Protein AF-A0A7S0RPN9-F1 (afdb_monomer)

Solvent-accessible surface area (backbone atoms only — not comparable to full-atom values): 5856 Å² total; per-residue (Å²): 109,74,65,56,51,48,54,51,45,52,54,63,66,49,47,92,61,72,86,74,51,72,68,58,51,59,64,44,46,56,58,52,45,49,48,60,69,69,52,71,95,47,67,76,54,77,59,36,52,50,47,23,52,49,33,44,53,51,33,51,48,38,74,78,28,73,72,44,35,54,47,48,58,73,57,61,41,64,69,57,34,62,55,33,44,72,39,80,37,65,62,32,15,52,28,24,48,50,34,52,49,62,70,71,106

Foldseek 3Di:
DVLLVVLVVLVVCCDVHPPDDPVVLLVVLLVLLCLLVVQDLDLDDSSLVSLLSSLQSLLVCLVVDVVSLVSNVVSVCLVSLVVQCPRNDPSSNVSSVSNVVSSVD

Secondary structure (DSSP, 8-state):
-HHHHHHHHHHHHTSS-----HHHHHHHHHHHHHHHHHS---SSSHHHHHHHHHHHHHHHHHHH-HHHHHHHHHTT-HHHHHHHHT-SSHHHHHHHHHHHHHHH-

Sequence (105 aa):
TALQSLAMALFACLGPTPSLSIKQIREAVPGLALALQSTSDASVGPESELLADTCRTLSAFTDENTEAVGAVLEAGLCPRLLTLVNHSDEQVALWAVRLLATVAA

pLDDT: mean 75.74, std 13.09, range [40.16, 89.5]

Organism: NCBI:txid1411642

Radius of gyration: 12.65 Å; Cα contacts (8 Å, |Δi|>4): 95; chains: 1; bounding box: 27×24×34 Å

Structure (mmCIF, N/CA/C/O backbone):
data_AF-A0A7S0RPN9-F1
#
_entry.id   AF-A0A7S0RPN9-F1
#
loop_
_atom_site.group_PDB
_atom_site.id
_atom_site.type_symbol
_atom_site.label_atom_id
_atom_site.label_alt_id
_atom_site.label_comp_id
_atom_site.label_asym_id
_atom_site.label_entity_id
_atom_site.label_seq_id
_atom_site.pdbx_PDB_ins_code
_atom_site.Cartn_x
_atom_site.Cartn_y
_atom_site.Cartn_z
_atom_site.occupancy
_atom_site.B_iso_or_equiv
_atom_site.auth_seq_id
_atom_site.auth_comp_id
_atom_site.auth_asym_id
_atom_site.auth_atom_id
_atom_site.pdbx_PDB_model_num
ATOM 1 N N . THR A 1 1 ? 14.572 11.389 -6.986 1.00 49.69 1 THR A N 1
ATOM 2 C CA . THR A 1 1 ? 15.574 11.606 -5.918 1.00 49.69 1 THR A CA 1
ATOM 3 C C . THR A 1 1 ? 14.942 12.092 -4.620 1.00 49.69 1 THR A C 1
ATOM 5 O O . THR A 1 1 ? 15.072 11.367 -3.652 1.00 49.69 1 THR A O 1
ATOM 8 N N . ALA A 1 2 ? 14.189 13.204 -4.574 1.00 40.16 2 ALA A N 1
ATOM 9 C CA . ALA A 1 2 ? 13.536 13.673 -3.332 1.00 40.16 2 ALA A CA 1
ATOM 10 C C . ALA A 1 2 ? 12.413 12.749 -2.798 1.00 40.16 2 ALA A C 1
ATOM 12 O O . ALA A 1 2 ? 12.299 12.535 -1.594 1.00 40.16 2 ALA A O 1
ATOM 13 N N . LEU A 1 3 ? 11.606 12.165 -3.693 1.00 47.50 3 LEU A N 1
ATOM 14 C CA . LEU A 1 3 ? 10.519 11.243 -3.331 1.00 47.50 3 LEU A CA 1
ATOM 15 C C . LEU A 1 3 ? 11.053 9.886 -2.831 1.00 47.50 3 LEU A C 1
ATOM 17 O O . LEU A 1 3 ? 10.569 9.345 -1.845 1.00 47.50 3 LEU A O 1
ATOM 21 N N . GLN A 1 4 ? 12.120 9.397 -3.468 1.00 46.38 4 GLN A N 1
ATOM 22 C CA . GLN A 1 4 ? 12.809 8.149 -3.121 1.00 46.38 4 GLN A CA 1
ATOM 23 C C . GLN A 1 4 ? 13.529 8.271 -1.768 1.00 46.38 4 GLN A C 1
ATOM 25 O O . GLN A 1 4 ? 13.459 7.365 -0.947 1.00 46.38 4 GLN A O 1
ATOM 30 N N . SER A 1 5 ? 14.125 9.435 -1.473 1.00 47.84 5 SER A N 1
ATOM 31 C CA . SER A 1 5 ? 14.659 9.727 -0.138 1.00 47.84 5 SER A CA 1
ATOM 32 C C . SER A 1 5 ? 13.573 9.872 0.929 1.00 47.84 5 SER A C 1
ATOM 34 O O . SER A 1 5 ? 13.846 9.576 2.081 1.00 47.84 5 SER A O 1
ATOM 36 N N . LEU A 1 6 ? 12.356 10.304 0.576 1.00 55.41 6 LEU A N 1
ATOM 37 C CA . LEU A 1 6 ? 11.235 10.416 1.517 1.00 55.41 6 LEU A CA 1
ATOM 38 C C . LEU A 1 6 ? 10.613 9.054 1.837 1.00 55.41 6 LEU A C 1
ATOM 40 O O . LEU A 1 6 ? 10.328 8.797 2.998 1.00 55.41 6 LEU A O 1
ATOM 44 N N . ALA A 1 7 ? 10.454 8.176 0.844 1.00 53.12 7 ALA A N 1
ATOM 45 C CA . ALA A 1 7 ? 9.992 6.802 1.048 1.00 53.12 7 ALA A CA 1
ATOM 46 C C . ALA A 1 7 ? 11.005 5.979 1.858 1.00 53.12 7 ALA A C 1
ATOM 48 O O . ALA A 1 7 ? 10.634 5.348 2.844 1.00 53.12 7 ALA A O 1
ATOM 49 N N . MET A 1 8 ? 12.299 6.094 1.533 1.00 57.31 8 MET A N 1
ATOM 50 C CA . MET A 1 8 ? 13.376 5.478 2.314 1.00 57.31 8 MET A CA 1
ATOM 51 C C . MET A 1 8 ? 13.532 6.098 3.704 1.00 57.31 8 MET A C 1
ATOM 53 O O . MET A 1 8 ? 13.833 5.379 4.648 1.00 57.31 8 MET A O 1
ATOM 57 N N . ALA A 1 9 ? 13.316 7.408 3.868 1.00 56.47 9 ALA A N 1
ATOM 58 C CA . ALA A 1 9 ? 13.313 8.046 5.185 1.00 56.47 9 ALA A CA 1
ATOM 59 C C . ALA A 1 9 ? 12.079 7.658 6.004 1.00 56.47 9 ALA A C 1
ATOM 61 O O . ALA A 1 9 ? 12.208 7.469 7.203 1.00 56.47 9 ALA A O 1
ATOM 62 N N . LEU A 1 10 ? 10.908 7.482 5.386 1.00 59.78 10 LEU A N 1
ATOM 63 C CA . LEU A 1 10 ? 9.736 6.910 6.047 1.00 59.78 10 LEU A CA 1
ATOM 64 C C . LEU A 1 10 ? 10.042 5.480 6.495 1.00 59.78 10 LEU A C 1
ATOM 66 O O . LEU A 1 10 ? 9.891 5.192 7.673 1.00 59.78 10 LEU A O 1
ATOM 70 N N . PHE A 1 11 ? 10.578 4.627 5.619 1.00 60.78 11 PHE A N 1
ATOM 71 C CA . PHE A 1 11 ? 10.985 3.260 5.961 1.00 60.78 11 PHE A CA 1
ATOM 72 C C . PHE A 1 11 ? 12.064 3.210 7.060 1.00 60.78 11 PHE A C 1
ATOM 74 O O . PHE A 1 11 ? 11.951 2.432 8.003 1.00 60.78 11 PHE A O 1
ATOM 81 N N . ALA A 1 12 ? 13.079 4.076 6.992 1.00 52.03 12 ALA A N 1
ATOM 82 C CA . ALA A 1 12 ? 14.142 4.166 7.992 1.00 52.03 12 ALA A CA 1
ATOM 83 C C . ALA A 1 12 ? 13.654 4.749 9.330 1.00 52.03 12 ALA A C 1
ATOM 85 O O . ALA A 1 12 ? 14.091 4.301 10.389 1.00 52.03 12 ALA A O 1
ATOM 86 N N . CYS A 1 13 ? 12.718 5.703 9.307 1.00 49.06 13 CYS A N 1
ATOM 87 C CA . CYS A 1 13 ? 12.016 6.175 10.503 1.00 49.06 13 CYS A CA 1
ATOM 88 C C . CYS A 1 13 ? 11.064 5.112 11.081 1.00 49.06 13 CYS A C 1
ATOM 90 O O . CYS A 1 13 ? 10.711 5.202 12.254 1.00 49.06 13 CYS A O 1
ATOM 92 N N . LEU A 1 14 ? 10.672 4.116 10.282 1.00 53.03 14 LEU A N 1
ATOM 93 C CA . LEU A 1 14 ? 9.822 2.983 10.655 1.00 53.03 14 LEU A CA 1
ATOM 94 C C . LEU A 1 14 ? 10.595 1.735 11.125 1.00 53.03 14 LEU A C 1
ATOM 96 O O . LEU A 1 14 ? 9.982 0.680 11.289 1.00 53.03 14 LEU A O 1
ATOM 100 N N . GLY A 1 15 ? 11.902 1.827 11.427 1.00 50.19 15 GLY A N 1
ATOM 101 C CA . GLY A 1 15 ? 12.556 0.818 12.285 1.00 50.19 15 GLY A CA 1
ATOM 102 C C . GLY A 1 15 ? 11.691 0.508 13.526 1.00 50.19 15 GLY A C 1
ATOM 103 O O . GLY A 1 15 ? 10.908 1.380 13.895 1.00 50.19 15 GLY A O 1
ATOM 104 N N . PRO A 1 16 ? 11.797 -0.693 14.151 1.00 44.75 16 PRO A N 1
ATOM 105 C CA . PRO A 1 16 ? 10.771 -1.302 15.023 1.00 44.75 16 PRO A CA 1
ATOM 106 C C . PRO A 1 16 ? 10.023 -0.240 15.837 1.00 44.75 16 PRO A C 1
ATOM 108 O O . PRO A 1 16 ? 10.587 0.393 16.726 1.00 44.75 16 PRO A O 1
ATOM 111 N N . THR A 1 17 ? 8.799 0.026 15.391 1.00 51.66 17 THR A N 1
ATOM 112 C CA . THR A 1 17 ? 8.157 1.347 15.304 1.00 51.66 17 THR A CA 1
ATOM 113 C C . THR A 1 17 ? 8.194 2.210 16.572 1.00 51.66 17 THR A C 1
ATOM 115 O O . THR A 1 17 ? 7.885 1.704 17.656 1.00 51.66 17 THR A O 1
ATOM 118 N N . PRO A 1 18 ? 8.375 3.546 16.470 1.00 48.53 18 PRO A N 1
ATOM 119 C CA . PRO A 1 18 ? 7.707 4.434 17.411 1.00 48.53 18 PRO A CA 1
ATOM 120 C C . PRO A 1 18 ? 6.206 4.291 17.150 1.00 48.53 18 PRO A C 1
ATOM 122 O O . PRO A 1 18 ? 5.771 4.404 16.010 1.00 48.53 18 PRO A O 1
ATOM 125 N N . SER A 1 19 ? 5.419 4.005 18.180 1.00 53.50 19 SER A N 1
ATOM 126 C CA . SER A 1 19 ? 3.966 3.823 18.106 1.00 53.50 19 SER A CA 1
ATOM 127 C C . SER A 1 19 ? 3.282 5.008 17.403 1.00 53.50 19 SER A C 1
ATOM 129 O O . SER A 1 19 ? 2.953 6.011 18.046 1.00 53.50 19 SER A O 1
ATOM 131 N N . LEU A 1 20 ? 3.108 4.920 16.081 1.00 62.28 20 LEU A N 1
ATOM 132 C CA . LEU A 1 20 ? 2.419 5.927 15.288 1.00 62.28 20 LEU A CA 1
ATOM 133 C C . LEU A 1 20 ? 0.941 5.856 15.643 1.00 62.28 20 LEU A C 1
ATOM 135 O O . LEU A 1 20 ? 0.311 4.800 15.627 1.00 62.28 20 LEU A O 1
ATOM 139 N N . SER A 1 21 ? 0.380 7.002 15.998 1.00 69.62 21 SER A N 1
ATOM 140 C CA . SER A 1 21 ? -1.045 7.076 16.291 1.00 69.62 21 SER A CA 1
ATOM 141 C C . SER A 1 21 ? -1.855 6.877 15.006 1.00 69.62 21 SER A C 1
ATOM 143 O O . SER A 1 21 ? -1.464 7.348 13.938 1.00 69.62 21 SER A O 1
ATOM 145 N N . ILE A 1 22 ? -3.037 6.262 15.111 1.00 71.19 22 ILE A N 1
ATOM 146 C 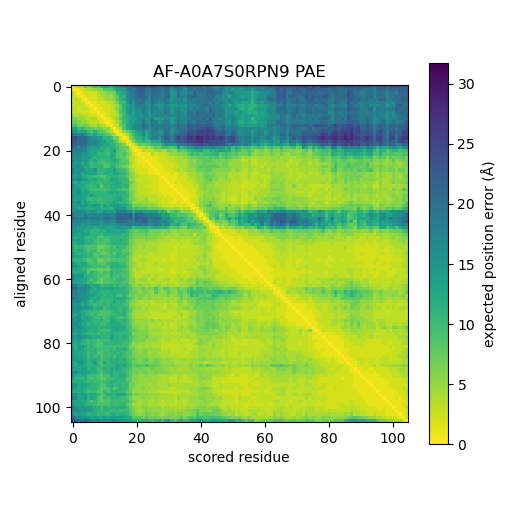CA . ILE A 1 22 ? -4.014 6.121 14.009 1.00 71.19 22 ILE A CA 1
ATOM 147 C C . ILE A 1 22 ? -4.238 7.421 13.236 1.00 71.19 22 ILE A C 1
ATOM 149 O O . ILE A 1 22 ? -4.445 7.398 12.026 1.00 71.19 22 ILE A O 1
ATOM 153 N N . LYS A 1 23 ? -4.161 8.567 13.920 1.00 75.25 23 LYS A N 1
ATOM 154 C CA . LYS A 1 23 ? -4.285 9.889 13.302 1.00 75.25 23 LYS A CA 1
ATOM 155 C C . LY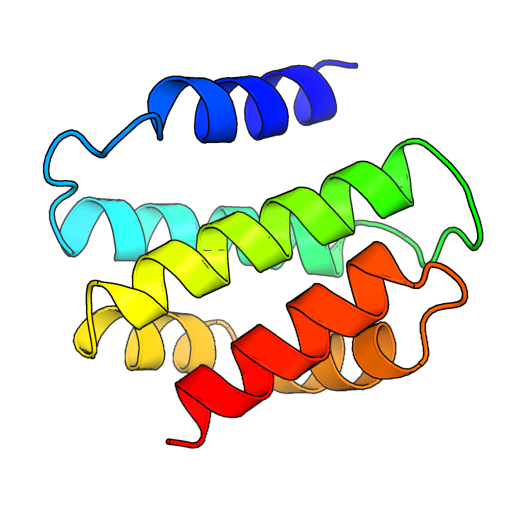S A 1 23 ? -3.199 10.138 12.257 1.00 75.25 23 LYS A C 1
ATOM 157 O O . LYS A 1 23 ? -3.515 10.541 11.147 1.00 75.25 23 LYS A O 1
ATOM 162 N N . GLN A 1 24 ? -1.947 9.830 12.588 1.00 75.81 24 GLN A N 1
ATOM 163 C CA . GLN A 1 24 ? -0.815 9.996 11.674 1.00 75.81 24 GLN A CA 1
ATOM 164 C C . GLN A 1 24 ? -0.905 9.026 10.496 1.00 75.81 24 GLN A C 1
ATOM 166 O O . GLN A 1 24 ? -0.621 9.411 9.366 1.00 75.81 24 GLN A O 1
ATOM 171 N N . ILE A 1 25 ? -1.356 7.791 10.738 1.00 7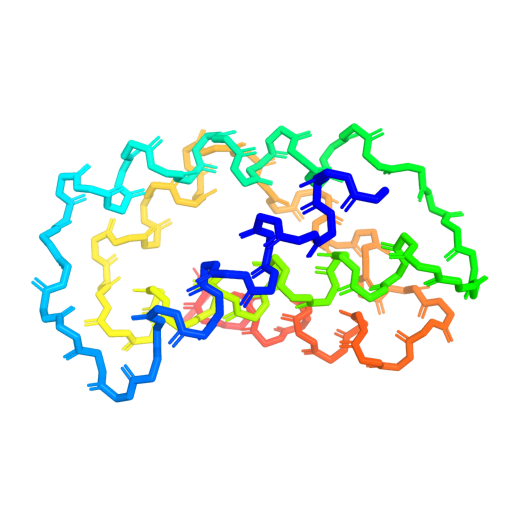6.50 25 ILE A N 1
ATOM 172 C CA . ILE A 1 25 ? -1.585 6.809 9.671 1.00 76.50 25 ILE A CA 1
ATOM 173 C C . ILE A 1 25 ? -2.676 7.318 8.719 1.00 76.50 25 ILE A C 1
ATOM 175 O O . ILE A 1 25 ? -2.458 7.375 7.512 1.00 76.50 25 ILE A O 1
ATOM 179 N N . ARG A 1 26 ? -3.817 7.774 9.250 1.00 77.25 26 ARG A N 1
ATOM 180 C CA . ARG A 1 26 ? -4.911 8.358 8.455 1.00 77.25 26 ARG A CA 1
ATOM 181 C C . ARG A 1 26 ? -4.482 9.585 7.648 1.00 77.25 26 ARG A C 1
ATOM 183 O O . ARG A 1 26 ? -4.987 9.773 6.549 1.00 77.25 26 ARG A O 1
ATOM 190 N N . GLU A 1 27 ? -3.563 10.400 8.158 1.00 80.69 27 GLU A N 1
ATOM 191 C CA . GLU A 1 27 ? -3.012 11.551 7.428 1.00 80.69 27 GLU A CA 1
ATOM 192 C C . GLU A 1 27 ? -1.990 11.145 6.354 1.00 80.69 27 GLU A C 1
ATOM 194 O O . GLU A 1 27 ? -1.914 11.781 5.303 1.00 80.69 27 GLU A O 1
ATOM 199 N N . ALA A 1 28 ? -1.224 10.076 6.585 1.00 78.56 28 ALA A N 1
ATOM 200 C CA . ALA A 1 28 ? -0.201 9.599 5.657 1.00 78.56 28 ALA A CA 1
ATOM 201 C C . ALA A 1 28 ? -0.775 8.772 4.494 1.00 78.56 28 ALA A C 1
ATOM 203 O O . ALA A 1 28 ? -0.291 8.883 3.366 1.00 78.56 28 ALA A O 1
ATOM 204 N N . VAL A 1 29 ? -1.814 7.965 4.745 1.00 80.88 29 VAL A N 1
ATOM 205 C CA . VAL A 1 29 ? -2.425 7.060 3.754 1.00 80.88 29 VAL A CA 1
ATOM 206 C C . VAL A 1 29 ? -2.826 7.773 2.451 1.00 80.88 29 VAL A C 1
ATOM 208 O O . VAL A 1 29 ? -2.460 7.264 1.394 1.00 80.88 29 VAL A O 1
ATOM 211 N N . PRO A 1 30 ? -3.483 8.951 2.453 1.00 80.25 30 PRO A N 1
ATOM 212 C CA . PRO A 1 30 ? -3.820 9.667 1.221 1.00 80.25 30 PRO A CA 1
ATOM 213 C C . PRO A 1 30 ? -2.588 10.085 0.412 1.00 80.25 30 PRO A C 1
ATOM 215 O O . PRO A 1 30 ? -2.595 9.999 -0.814 1.00 80.25 30 PRO A O 1
ATOM 218 N N . GLY A 1 31 ? -1.513 10.510 1.084 1.00 80.75 31 GLY A N 1
ATOM 219 C CA . GLY A 1 31 ? -0.261 10.890 0.427 1.00 80.75 31 GLY A CA 1
ATOM 220 C C . GLY A 1 31 ? 0.435 9.694 -0.222 1.00 80.75 31 GLY A C 1
ATOM 221 O O . GLY A 1 31 ? 0.865 9.774 -1.372 1.00 80.75 31 GLY A O 1
ATOM 222 N N . LEU A 1 32 ? 0.474 8.560 0.482 1.00 80.06 32 LEU A N 1
ATOM 223 C CA . LEU A 1 32 ? 0.982 7.294 -0.051 1.00 80.06 32 LEU A CA 1
ATOM 224 C C . LEU A 1 32 ? 0.108 6.785 -1.202 1.00 80.06 32 LEU A C 1
ATOM 226 O O . LEU A 1 32 ? 0.618 6.309 -2.215 1.00 80.06 32 LEU A O 1
ATOM 230 N N . ALA A 1 33 ? -1.210 6.947 -1.090 1.00 82.12 33 ALA A N 1
ATOM 231 C CA . ALA A 1 33 ? -2.136 6.535 -2.127 1.00 82.12 33 ALA A CA 1
ATOM 232 C C . ALA A 1 33 ? -1.976 7.352 -3.408 1.00 82.12 33 ALA A C 1
ATOM 234 O O . ALA A 1 33 ? -1.969 6.793 -4.505 1.00 82.12 33 ALA A O 1
ATOM 235 N N . LEU A 1 34 ? -1.786 8.665 -3.270 1.00 81.38 34 LEU A N 1
ATOM 236 C CA . LEU A 1 34 ? -1.458 9.540 -4.388 1.00 81.38 34 LEU A CA 1
ATOM 237 C C . LEU A 1 34 ? -0.114 9.174 -5.017 1.00 81.38 34 LEU A C 1
ATOM 239 O O . LEU A 1 34 ? -0.007 9.216 -6.240 1.00 81.38 34 LEU A O 1
ATOM 243 N N . ALA A 1 35 ? 0.887 8.771 -4.229 1.00 80.56 35 ALA A N 1
ATOM 244 C CA . ALA A 1 35 ? 2.168 8.309 -4.762 1.00 80.56 35 ALA A CA 1
ATOM 245 C C . ALA A 1 35 ? 2.012 7.029 -5.608 1.00 80.56 35 ALA A C 1
ATOM 247 O O . ALA A 1 35 ? 2.521 6.979 -6.727 1.00 80.56 35 ALA A O 1
ATOM 248 N N . LEU A 1 36 ? 1.236 6.044 -5.134 1.00 80.69 36 LEU A N 1
ATOM 249 C CA . LEU A 1 36 ? 0.926 4.814 -5.884 1.00 80.69 36 LEU A CA 1
ATOM 250 C C . LEU A 1 36 ? 0.1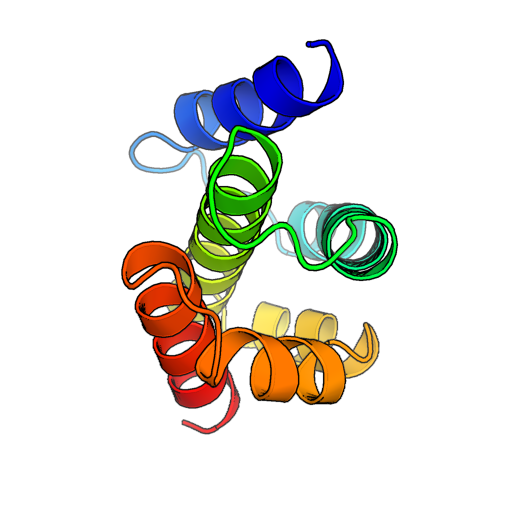47 5.077 -7.180 1.00 80.69 36 LEU A C 1
ATOM 252 O O . LEU A 1 36 ? 0.324 4.369 -8.173 1.00 80.69 36 LEU A O 1
ATOM 256 N N . GLN A 1 37 ? -0.750 6.062 -7.165 1.00 79.75 37 GLN A N 1
ATOM 257 C CA . GLN A 1 37 ? -1.561 6.426 -8.329 1.00 79.75 37 GLN A CA 1
ATOM 258 C C . GLN A 1 37 ? -0.790 7.284 -9.337 1.00 79.75 37 GLN A C 1
ATOM 260 O O . GLN A 1 37 ? -1.024 7.170 -10.536 1.00 79.75 37 GLN A O 1
ATOM 265 N N . SER A 1 38 ? 0.119 8.137 -8.860 1.00 78.56 38 SER A N 1
ATOM 266 C CA . SER A 1 38 ? 0.888 9.055 -9.710 1.00 78.56 38 SER A CA 1
ATOM 267 C C . SER A 1 38 ? 2.098 8.391 -10.360 1.00 78.56 38 SER A C 1
ATOM 269 O O . SER A 1 38 ? 2.587 8.888 -11.371 1.00 78.56 38 SER A O 1
ATOM 271 N N . THR A 1 39 ? 2.607 7.297 -9.789 1.00 76.94 39 THR A N 1
ATOM 272 C CA . THR A 1 39 ? 3.742 6.578 -10.370 1.00 76.94 39 THR A CA 1
ATOM 273 C C . THR A 1 39 ? 3.268 5.683 -11.517 1.00 76.94 39 THR A C 1
ATOM 275 O O . THR A 1 39 ? 2.335 4.885 -11.368 1.00 76.94 39 THR A O 1
ATOM 278 N N . SER A 1 40 ? 3.895 5.840 -12.683 1.00 66.94 40 SER A N 1
ATOM 279 C CA . SER A 1 40 ? 3.647 5.005 -13.859 1.00 66.94 40 SER A CA 1
ATOM 280 C C . SER A 1 40 ? 4.101 3.562 -13.619 1.00 66.94 40 SER A C 1
ATOM 282 O O . SER A 1 40 ? 5.048 3.336 -12.868 1.00 66.94 40 SER A O 1
ATOM 284 N N . ASP A 1 41 ? 3.431 2.587 -14.250 1.00 64.50 41 ASP A N 1
ATOM 285 C CA . ASP A 1 41 ? 3.852 1.175 -14.272 1.00 64.50 41 ASP A CA 1
ATOM 286 C C . ASP A 1 41 ? 5.200 1.042 -15.000 1.00 64.50 41 ASP A C 1
ATOM 288 O O . ASP A 1 41 ? 5.277 0.797 -16.206 1.00 64.50 41 ASP A O 1
ATOM 292 N N . ALA A 1 42 ? 6.283 1.274 -14.268 1.00 62.25 42 ALA A N 1
ATOM 293 C CA . ALA A 1 42 ? 7.639 1.097 -14.743 1.00 62.25 42 ALA A CA 1
ATOM 294 C C . ALA A 1 42 ? 8.069 -0.347 -14.478 1.00 62.25 42 ALA A C 1
ATOM 296 O O . ALA A 1 42 ? 8.265 -0.754 -13.337 1.00 62.25 42 ALA A O 1
ATOM 297 N N . SER A 1 43 ? 8.242 -1.112 -15.556 1.00 59.12 43 SER A N 1
ATOM 298 C CA . SER A 1 43 ? 8.503 -2.556 -15.498 1.00 59.12 43 SER A CA 1
ATOM 299 C C . SER A 1 43 ? 9.729 -2.932 -14.645 1.00 59.12 43 SER A C 1
ATOM 301 O O . SER A 1 43 ? 9.707 -3.969 -13.993 1.00 59.12 43 SER A O 1
ATOM 303 N N . VAL A 1 44 ? 10.784 -2.100 -14.630 1.00 61.62 44 VAL A N 1
ATOM 304 C CA . VAL A 1 44 ? 11.982 -2.249 -13.777 1.00 61.62 44 VAL A CA 1
ATOM 305 C C . VAL A 1 44 ? 12.622 -0.870 -13.569 1.00 61.62 44 VAL A C 1
ATOM 307 O O . VAL A 1 44 ? 12.937 -0.197 -14.553 1.00 61.62 44 VAL A O 1
ATOM 310 N N . GLY A 1 45 ? 12.852 -0.442 -12.321 1.00 72.81 45 GLY A N 1
ATOM 311 C CA . GLY A 1 45 ? 13.574 0.806 -12.043 1.00 72.81 45 GLY A CA 1
ATOM 312 C C . GLY A 1 45 ? 13.294 1.420 -10.665 1.00 72.81 45 GLY A C 1
ATOM 313 O O . GLY A 1 45 ? 12.628 0.811 -9.837 1.00 72.81 45 GLY A O 1
ATOM 314 N N . PRO A 1 46 ? 13.758 2.655 -10.403 1.00 73.38 46 PRO A N 1
ATOM 315 C CA . PRO A 1 46 ? 13.560 3.325 -9.109 1.00 73.38 46 PRO A CA 1
ATOM 316 C C . PRO A 1 46 ? 12.080 3.576 -8.763 1.00 73.38 46 PRO A C 1
ATOM 318 O O . PRO A 1 46 ? 11.733 3.778 -7.602 1.00 73.38 46 PRO A O 1
ATOM 321 N N . GLU A 1 47 ? 11.199 3.573 -9.765 1.00 77.94 47 GLU A N 1
ATOM 322 C CA . GLU A 1 47 ? 9.749 3.680 -9.580 1.00 77.94 47 GLU A CA 1
ATOM 323 C C . GLU A 1 47 ? 9.133 2.377 -9.035 1.00 77.94 47 GLU A C 1
ATOM 325 O O . GLU A 1 47 ? 8.211 2.445 -8.224 1.00 77.94 47 GLU A O 1
ATOM 330 N N . SER A 1 48 ? 9.655 1.199 -9.411 1.00 79.88 48 SER A N 1
ATOM 331 C CA . SER A 1 48 ? 9.169 -0.083 -8.876 1.00 79.88 48 SER A CA 1
ATOM 332 C C . SER A 1 48 ? 9.588 -0.275 -7.416 1.00 79.88 48 SER A C 1
ATOM 334 O O . SER A 1 48 ? 8.797 -0.738 -6.598 1.00 79.88 48 SER A O 1
ATOM 336 N N . GLU A 1 49 ? 10.781 0.193 -7.048 1.00 81.06 49 GLU A N 1
ATOM 337 C CA . GLU A 1 49 ? 11.234 0.234 -5.654 1.00 81.06 49 GLU A CA 1
ATOM 338 C C . GLU A 1 49 ? 10.331 1.133 -4.794 1.00 81.06 49 GLU A C 1
ATOM 340 O O . GLU A 1 49 ? 9.873 0.720 -3.731 1.00 81.06 49 GLU A O 1
ATOM 345 N N . LEU A 1 50 ? 9.969 2.320 -5.296 1.00 81.69 50 LEU A N 1
ATOM 346 C CA . LEU A 1 50 ? 9.028 3.218 -4.623 1.00 81.69 50 LEU A CA 1
ATOM 347 C C . LEU A 1 50 ? 7.641 2.578 -4.435 1.00 81.69 50 LEU A C 1
ATOM 349 O O . LEU A 1 50 ? 7.037 2.719 -3.367 1.00 81.69 50 LEU A O 1
ATOM 353 N N . LEU A 1 51 ? 7.127 1.885 -5.458 1.00 82.44 51 LEU A N 1
ATOM 354 C CA . LEU A 1 51 ? 5.872 1.129 -5.384 1.00 82.44 51 LEU A CA 1
ATOM 355 C C . LEU A 1 51 ? 5.937 0.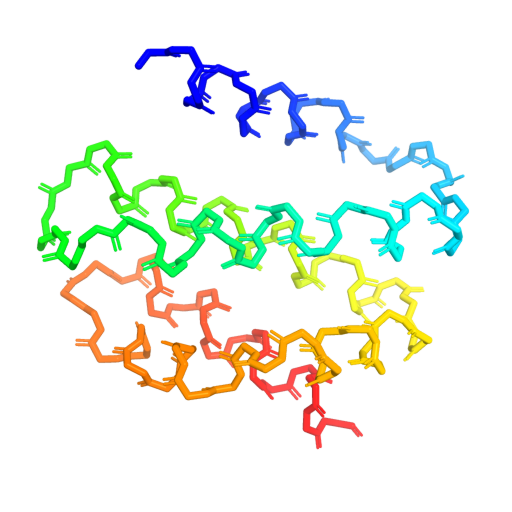053 -4.296 1.00 82.44 51 LEU A C 1
ATOM 357 O O . LEU A 1 51 ? 5.029 -0.036 -3.464 1.00 82.44 51 LEU A O 1
ATOM 361 N N . ALA A 1 52 ? 7.013 -0.738 -4.288 1.00 83.25 52 ALA A N 1
ATOM 362 C CA . ALA A 1 52 ? 7.227 -1.804 -3.318 1.00 83.25 52 ALA A CA 1
ATOM 363 C C . ALA A 1 52 ? 7.335 -1.255 -1.889 1.00 83.25 52 ALA A C 1
ATOM 365 O O . ALA A 1 52 ? 6.666 -1.766 -0.992 1.00 83.25 52 ALA A O 1
ATOM 366 N N . ASP A 1 53 ? 8.111 -0.190 -1.680 1.00 84.12 53 ASP A N 1
ATOM 367 C CA . ASP A 1 53 ? 8.270 0.454 -0.375 1.00 84.12 53 ASP A CA 1
ATOM 368 C C . ASP A 1 53 ? 6.951 1.026 0.133 1.00 84.12 53 ASP A C 1
ATOM 370 O O . ASP A 1 53 ? 6.579 0.808 1.284 1.00 84.12 53 ASP A O 1
ATOM 374 N N . THR A 1 54 ? 6.188 1.682 -0.741 1.00 83.81 54 THR A N 1
ATOM 375 C CA . THR A 1 54 ? 4.883 2.237 -0.373 1.00 83.81 54 THR A CA 1
ATOM 376 C C . THR A 1 54 ? 3.901 1.133 0.027 1.00 83.81 54 THR A C 1
ATOM 378 O O . THR A 1 54 ? 3.254 1.232 1.071 1.00 83.81 54 THR A O 1
ATOM 381 N N . CYS A 1 55 ? 3.816 0.049 -0.754 1.00 86.12 55 CYS A N 1
ATOM 382 C CA . CYS A 1 55 ? 2.962 -1.098 -0.426 1.00 86.12 55 CYS A CA 1
ATOM 383 C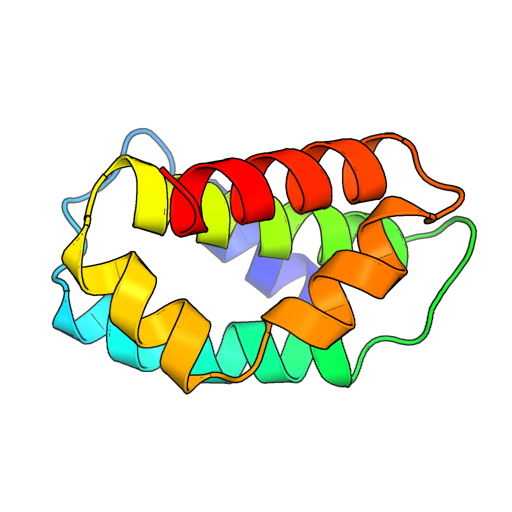 C . CYS A 1 55 ? 3.403 -1.782 0.875 1.00 86.12 55 CYS A C 1
ATOM 385 O O . CYS A 1 55 ? 2.562 -2.159 1.692 1.00 86.12 55 CYS A O 1
ATOM 387 N N . ARG A 1 56 ? 4.714 -1.901 1.103 1.00 85.56 56 ARG A N 1
ATOM 388 C CA . ARG A 1 56 ? 5.283 -2.455 2.334 1.00 85.56 56 ARG A CA 1
ATOM 389 C C . ARG A 1 56 ? 4.920 -1.611 3.554 1.00 85.56 56 ARG A C 1
ATOM 391 O O . ARG A 1 56 ? 4.489 -2.169 4.559 1.00 85.56 56 ARG A O 1
ATOM 398 N N . THR A 1 57 ? 5.048 -0.285 3.472 1.00 83.69 57 THR A N 1
ATOM 399 C CA . THR A 1 57 ? 4.661 0.633 4.555 1.00 83.69 57 THR A CA 1
ATOM 400 C C . THR A 1 57 ? 3.172 0.529 4.871 1.00 83.69 57 THR A C 1
ATOM 402 O O . THR A 1 57 ? 2.799 0.435 6.038 1.00 83.69 57 THR A O 1
ATOM 405 N N . LEU A 1 58 ? 2.318 0.483 3.846 1.00 82.69 58 LEU A N 1
ATOM 406 C CA . LEU A 1 58 ? 0.880 0.297 4.040 1.00 82.69 58 LEU A CA 1
ATOM 407 C C . LEU A 1 58 ? 0.559 -1.056 4.688 1.00 82.69 58 LEU A C 1
ATOM 409 O O . LEU A 1 58 ? -0.254 -1.095 5.604 1.00 82.69 58 LEU A O 1
ATOM 413 N N . SER A 1 59 ? 1.231 -2.136 4.270 1.00 84.06 59 SER A N 1
ATOM 414 C CA . SER A 1 59 ? 1.053 -3.468 4.867 1.00 84.06 59 SER A CA 1
ATOM 415 C C . SER A 1 59 ? 1.442 -3.476 6.340 1.00 84.06 59 SER A C 1
ATOM 417 O O . SER A 1 59 ? 0.729 -4.067 7.140 1.00 84.06 59 SER A O 1
ATOM 419 N N . ALA A 1 60 ? 2.527 -2.795 6.715 1.00 80.94 60 ALA A N 1
ATOM 420 C CA . ALA A 1 60 ? 2.923 -2.671 8.114 1.00 80.94 60 ALA A CA 1
ATOM 421 C C . ALA A 1 60 ? 1.864 -1.921 8.942 1.00 80.94 60 ALA A C 1
ATOM 423 O O . ALA A 1 60 ? 1.492 -2.378 10.019 1.00 80.94 60 ALA A O 1
ATOM 424 N N . PHE A 1 61 ? 1.307 -0.823 8.416 1.00 81.50 61 PHE A N 1
ATOM 425 C CA . PHE A 1 61 ? 0.233 -0.094 9.099 1.00 81.50 61 PHE A CA 1
ATOM 426 C C . PHE A 1 61 ? -1.020 -0.945 9.313 1.00 81.50 61 PHE A C 1
ATOM 428 O O . PHE A 1 61 ? -1.628 -0.866 10.377 1.00 81.50 61 PHE A O 1
ATOM 435 N N . THR A 1 62 ? -1.411 -1.746 8.320 1.00 82.88 62 THR A N 1
ATOM 436 C CA . THR A 1 62 ? -2.583 -2.625 8.433 1.00 82.88 62 THR A CA 1
ATOM 437 C C . THR A 1 62 ? -2.326 -3.850 9.306 1.00 82.88 62 THR A C 1
ATOM 439 O O . THR A 1 62 ? -3.246 -4.294 9.984 1.00 82.88 62 THR A O 1
ATOM 442 N N . ASP A 1 63 ? -1.095 -4.374 9.326 1.00 81.88 63 ASP A N 1
ATOM 443 C CA . ASP A 1 63 ? -0.702 -5.508 10.175 1.00 81.88 63 ASP A CA 1
ATOM 444 C C . ASP A 1 63 ? -0.720 -5.105 11.667 1.00 81.88 63 ASP A C 1
ATOM 446 O O . ASP A 1 63 ? -1.098 -5.899 12.528 1.00 81.88 63 ASP A O 1
ATOM 450 N N . GLU A 1 64 ? -0.347 -3.861 11.985 1.00 75.00 64 GLU A N 1
ATOM 451 C CA . GLU A 1 64 ? -0.355 -3.335 13.357 1.00 75.00 64 GLU A CA 1
ATOM 452 C C . GLU A 1 64 ? -1.715 -2.772 13.787 1.00 75.00 64 GLU A C 1
ATOM 454 O O . GLU A 1 64 ? -2.009 -2.702 14.984 1.00 75.00 64 GLU A O 1
ATOM 459 N N . ASN A 1 65 ? -2.543 -2.331 12.834 1.00 75.19 65 ASN A N 1
ATOM 460 C CA . ASN A 1 65 ? -3.755 -1.590 13.140 1.00 75.19 65 ASN A CA 1
ATOM 461 C C . ASN A 1 65 ? -4.916 -1.889 12.186 1.00 75.19 65 ASN A C 1
ATOM 463 O O . ASN A 1 65 ? -4.954 -1.436 11.042 1.00 75.19 65 ASN A O 1
ATOM 467 N N . THR A 1 66 ? -5.944 -2.560 12.700 1.00 80.62 66 THR A N 1
ATOM 468 C CA . THR A 1 66 ? -7.151 -2.879 11.927 1.00 80.62 66 THR A CA 1
ATOM 469 C C . THR A 1 66 ? -7.957 -1.637 11.533 1.00 80.62 66 THR A C 1
ATOM 471 O O . THR A 1 66 ? -8.617 -1.646 10.497 1.00 80.62 66 THR A O 1
ATOM 474 N N . GLU A 1 67 ? -7.865 -0.523 12.269 1.00 81.12 67 GLU A N 1
ATOM 475 C CA . GLU A 1 67 ? -8.501 0.740 11.861 1.00 81.12 67 GLU A CA 1
ATOM 476 C C . GLU A 1 67 ? -7.797 1.381 10.650 1.00 81.12 67 GLU A C 1
ATOM 478 O O . GLU A 1 67 ? -8.418 2.147 9.905 1.00 81.12 67 GLU A O 1
ATOM 483 N N . ALA A 1 68 ? -6.522 1.047 10.406 1.00 80.31 68 ALA A N 1
ATOM 484 C CA . ALA A 1 68 ? -5.798 1.490 9.216 1.00 80.31 68 ALA A CA 1
ATOM 485 C C . ALA A 1 68 ? -6.326 0.822 7.937 1.00 80.31 68 ALA A C 1
ATOM 487 O O . ALA A 1 68 ? -6.289 1.445 6.875 1.00 80.31 68 ALA A O 1
ATOM 488 N N . VAL A 1 69 ? -6.893 -0.389 8.034 1.00 85.12 69 VAL A N 1
ATOM 489 C CA . VAL A 1 69 ? -7.544 -1.073 6.901 1.00 85.12 69 VAL A CA 1
ATOM 490 C C . VAL A 1 69 ? -8.660 -0.201 6.329 1.00 85.12 69 VAL A C 1
ATOM 492 O O . VAL A 1 69 ? -8.703 0.034 5.123 1.00 85.12 69 VAL A O 1
ATOM 495 N N . GLY A 1 70 ? -9.504 0.369 7.195 1.00 83.50 70 GLY A N 1
ATOM 496 C CA . GLY A 1 70 ? -10.568 1.285 6.779 1.00 83.50 70 GLY A CA 1
ATOM 497 C C . GLY A 1 70 ? -10.032 2.504 6.026 1.00 83.50 70 GLY A C 1
ATOM 498 O O . GLY A 1 70 ? -10.579 2.871 4.991 1.00 83.50 70 GLY A O 1
ATOM 499 N N . ALA A 1 71 ? -8.917 3.083 6.478 1.00 83.38 71 ALA A 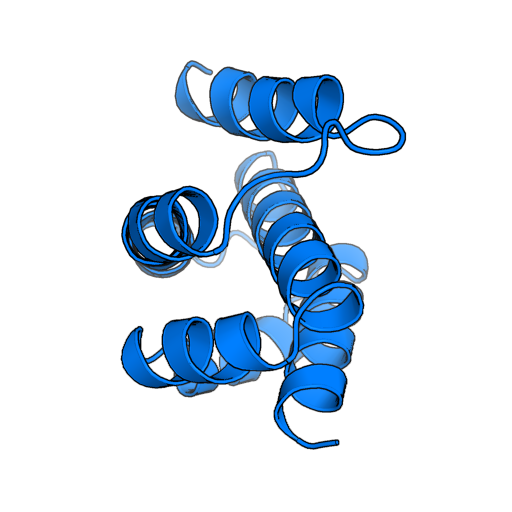N 1
ATOM 500 C CA . ALA A 1 71 ? -8.293 4.223 5.805 1.00 83.38 71 ALA A CA 1
ATOM 501 C C . ALA A 1 71 ? -7.742 3.861 4.411 1.00 83.38 71 ALA A C 1
ATOM 503 O O . ALA A 1 71 ? -7.877 4.642 3.471 1.00 83.38 71 ALA A O 1
ATOM 504 N N . VAL A 1 72 ? -7.143 2.675 4.259 1.00 82.88 72 VAL A N 1
ATOM 505 C CA . VAL A 1 72 ? -6.631 2.174 2.969 1.00 82.88 72 VAL A CA 1
ATOM 506 C C . VAL A 1 72 ? -7.773 1.903 1.984 1.00 82.88 72 VAL A C 1
ATOM 508 O O . VAL A 1 72 ? -7.659 2.235 0.800 1.00 82.88 72 VAL A O 1
ATOM 511 N N . LEU A 1 73 ? -8.886 1.345 2.468 1.00 84.06 73 LEU A N 1
ATOM 512 C CA . LEU A 1 73 ? -10.095 1.122 1.673 1.00 84.06 73 LEU A CA 1
ATOM 513 C C . LEU A 1 73 ? -10.745 2.447 1.250 1.00 84.06 73 LEU A C 1
ATOM 515 O O . LEU A 1 73 ? -11.066 2.622 0.075 1.00 84.06 73 LEU A O 1
ATOM 519 N N . GLU A 1 74 ? -10.877 3.402 2.177 1.00 85.00 74 GLU A N 1
ATOM 520 C CA . GLU A 1 74 ? -11.386 4.757 1.909 1.00 85.00 74 GLU A CA 1
ATOM 521 C C . GLU A 1 74 ? -10.517 5.512 0.892 1.00 85.00 74 GLU A C 1
ATOM 523 O O . GLU A 1 74 ? -11.036 6.288 0.090 1.00 85.00 74 GLU A O 1
ATOM 528 N N . ALA A 1 75 ? -9.206 5.251 0.867 1.00 82.69 75 ALA A N 1
ATOM 529 C CA . ALA A 1 75 ? -8.284 5.830 -0.108 1.00 82.69 75 ALA A CA 1
ATOM 530 C C . ALA A 1 75 ? -8.420 5.245 -1.529 1.00 82.69 75 ALA A C 1
ATOM 532 O O . ALA A 1 75 ? -7.747 5.717 -2.447 1.00 82.69 75 ALA A O 1
ATOM 533 N N . GLY A 1 76 ? -9.269 4.229 -1.734 1.00 83.00 76 GLY A N 1
ATOM 534 C CA . GLY A 1 76 ? -9.558 3.676 -3.059 1.00 83.00 76 GLY A CA 1
ATOM 535 C C . GLY A 1 76 ? -8.382 2.924 -3.686 1.00 83.00 76 GLY A C 1
ATOM 536 O O . GLY A 1 76 ? -8.238 2.904 -4.907 1.00 83.00 76 GLY A O 1
ATOM 537 N N . LEU A 1 77 ? -7.526 2.309 -2.864 1.00 83.44 77 LEU A N 1
ATOM 538 C CA . LEU A 1 77 ? -6.288 1.675 -3.324 1.00 83.44 77 LEU A CA 1
ATOM 539 C C . LEU A 1 77 ? -6.463 0.288 -3.949 1.00 83.44 77 LEU A C 1
ATOM 541 O O . LEU A 1 77 ? -5.638 -0.111 -4.769 1.00 83.44 77 LEU A O 1
ATOM 545 N N . CYS A 1 78 ? -7.541 -0.429 -3.626 1.00 86.38 78 CYS A N 1
ATOM 546 C CA . CYS A 1 78 ? -7.816 -1.783 -4.121 1.00 86.38 78 CYS A CA 1
ATOM 547 C C . CYS A 1 78 ? -7.645 -1.972 -5.643 1.00 86.38 78 CYS A C 1
ATOM 549 O O . CYS A 1 78 ? -6.939 -2.904 -6.030 1.00 86.38 78 CYS A O 1
ATOM 551 N N . PRO A 1 79 ? -8.224 -1.129 -6.527 1.00 85.38 79 PRO A N 1
ATOM 552 C CA . PRO A 1 79 ? -8.044 -1.290 -7.970 1.00 85.38 79 PRO A CA 1
ATOM 553 C C . PRO A 1 79 ? -6.586 -1.110 -8.404 1.00 85.38 79 PRO A C 1
ATOM 555 O O . PRO A 1 79 ? -6.123 -1.843 -9.272 1.00 85.38 79 PRO A O 1
ATOM 558 N N . ARG A 1 80 ? -5.837 -0.189 -7.779 1.00 86.06 80 ARG A N 1
ATOM 559 C CA . ARG A 1 80 ? -4.412 -0.005 -8.087 1.00 86.06 80 ARG A CA 1
ATOM 560 C C . ARG A 1 80 ? -3.597 -1.206 -7.620 1.00 86.06 80 ARG A C 1
ATOM 562 O O . ARG A 1 80 ? -2.756 -1.680 -8.372 1.00 86.06 80 ARG A O 1
ATOM 569 N N . LEU A 1 81 ? -3.881 -1.728 -6.427 1.00 86.25 81 LEU A N 1
ATOM 570 C CA . LEU A 1 81 ? -3.216 -2.920 -5.899 1.00 86.25 81 LEU A CA 1
ATOM 571 C C . LEU A 1 81 ? -3.447 -4.140 -6.790 1.00 86.25 81 LEU A C 1
ATOM 573 O O . LEU A 1 81 ? -2.495 -4.850 -7.079 1.00 86.25 81 LEU A O 1
ATOM 577 N N . LEU A 1 82 ? -4.666 -4.342 -7.296 1.00 88.50 82 LEU A N 1
ATOM 578 C CA . LEU A 1 82 ? -4.960 -5.420 -8.247 1.00 88.50 82 LEU A CA 1
ATOM 579 C C . LEU A 1 82 ? -4.123 -5.317 -9.530 1.00 88.50 82 LEU A C 1
ATOM 581 O O . LEU A 1 82 ? -3.661 -6.339 -10.031 1.00 88.50 82 LEU A O 1
ATOM 585 N N . THR A 1 83 ? -3.882 -4.106 -10.038 1.00 87.62 83 THR A N 1
ATOM 586 C CA . THR A 1 83 ? -2.959 -3.899 -11.166 1.00 87.62 83 THR A CA 1
ATOM 587 C C . THR A 1 83 ? -1.523 -4.264 -10.786 1.00 87.62 83 THR A 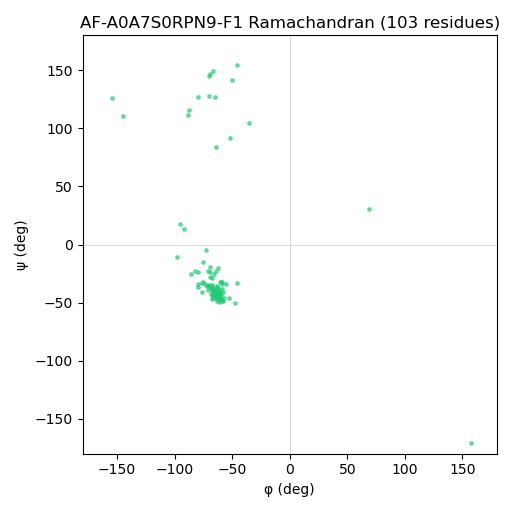C 1
ATOM 589 O O . THR A 1 83 ? -0.843 -4.944 -11.552 1.00 87.62 83 THR A O 1
ATOM 592 N N . LEU A 1 84 ? -1.080 -3.873 -9.586 1.00 86.88 84 LEU A N 1
ATOM 593 C CA . LEU A 1 84 ? 0.275 -4.131 -9.088 1.00 86.88 84 LEU A CA 1
ATOM 594 C C . LEU A 1 84 ? 0.549 -5.613 -8.783 1.00 86.88 84 LEU A C 1
ATOM 596 O O . LEU A 1 84 ? 1.700 -6.035 -8.832 1.00 86.88 84 LEU A O 1
ATOM 600 N N . VAL A 1 85 ? -0.476 -6.430 -8.520 1.00 87.38 85 VAL A N 1
ATOM 601 C CA . VAL A 1 85 ? -0.314 -7.891 -8.365 1.00 87.38 85 VAL A CA 1
ATOM 602 C C . VAL A 1 85 ? 0.254 -8.539 -9.632 1.00 87.38 85 VAL A C 1
ATOM 604 O O . VAL A 1 85 ? 1.005 -9.504 -9.539 1.00 87.38 85 VAL A O 1
ATOM 607 N N . ASN A 1 86 ? -0.063 -7.995 -10.810 1.00 86.75 86 ASN A N 1
ATOM 608 C CA . ASN A 1 86 ? 0.456 -8.472 -12.095 1.00 86.75 86 ASN A CA 1
ATOM 609 C C . ASN A 1 86 ? 1.699 -7.694 -12.563 1.00 86.75 86 ASN A C 1
ATOM 611 O O . ASN A 1 86 ? 2.029 -7.718 -13.750 1.00 86.75 86 ASN A O 1
ATOM 615 N N . HIS A 1 87 ? 2.368 -6.972 -11.662 1.00 87.62 87 HIS A N 1
ATOM 616 C CA . HIS A 1 87 ? 3.563 -6.209 -11.999 1.00 87.62 87 HIS A CA 1
ATOM 617 C C . HIS A 1 87 ? 4.748 -7.141 -12.307 1.00 87.62 87 HIS A C 1
ATOM 619 O O . HIS A 1 87 ? 4.905 -8.191 -11.688 1.00 87.62 87 HIS A O 1
ATOM 625 N N . SER A 1 88 ? 5.607 -6.740 -13.248 1.00 86.19 88 SER A N 1
ATOM 626 C CA . SER A 1 88 ? 6.787 -7.513 -13.678 1.00 86.19 88 SER A CA 1
ATOM 627 C C . SER A 1 88 ? 7.839 -7.698 -12.575 1.00 86.19 88 SER A C 1
ATOM 629 O O . SER A 1 88 ? 8.663 -8.606 -12.643 1.00 86.19 88 SER A O 1
ATOM 631 N N . ASP A 1 89 ? 7.830 -6.804 -11.587 1.00 85.31 89 ASP A N 1
ATOM 632 C CA . ASP A 1 89 ? 8.711 -6.827 -10.417 1.00 85.31 89 ASP A CA 1
ATOM 633 C C . ASP A 1 89 ? 8.087 -7.678 -9.302 1.00 85.31 89 ASP A C 1
ATOM 635 O O . ASP A 1 89 ? 7.045 -7.320 -8.741 1.00 85.31 89 ASP A O 1
ATOM 639 N N . GLU A 1 90 ? 8.747 -8.786 -8.961 1.00 85.50 90 GLU A N 1
ATOM 640 C CA . GLU A 1 90 ? 8.294 -9.730 -7.936 1.00 85.50 90 GLU A CA 1
ATOM 641 C C . GLU A 1 90 ? 8.117 -9.081 -6.559 1.00 85.50 90 GLU A C 1
ATOM 643 O O . GLU A 1 90 ? 7.225 -9.481 -5.812 1.00 85.50 90 GLU A O 1
ATOM 648 N N . GLN A 1 91 ? 8.924 -8.072 -6.205 1.00 84.38 91 GLN A N 1
ATOM 649 C CA . GLN A 1 91 ? 8.767 -7.387 -4.921 1.00 84.38 91 GLN A CA 1
ATOM 650 C C . GLN A 1 91 ? 7.459 -6.603 -4.886 1.00 84.38 91 GLN A C 1
ATOM 652 O O . GLN A 1 91 ? 6.699 -6.718 -3.925 1.00 84.38 91 GLN A O 1
ATOM 657 N N . VAL A 1 92 ? 7.170 -5.840 -5.941 1.00 86.62 92 VAL A N 1
ATOM 658 C CA . VAL A 1 92 ? 5.924 -5.069 -6.050 1.00 86.62 92 VAL A CA 1
ATOM 659 C C . VAL A 1 92 ? 4.719 -6.003 -5.992 1.00 86.62 92 VAL A C 1
ATOM 661 O O . VAL A 1 92 ? 3.808 -5.773 -5.194 1.00 86.62 92 VAL A O 1
ATOM 664 N N . ALA A 1 93 ? 4.749 -7.090 -6.767 1.00 89.38 93 ALA A N 1
ATOM 665 C CA . ALA A 1 93 ? 3.685 -8.085 -6.784 1.00 89.38 93 ALA A CA 1
ATOM 666 C C . ALA A 1 93 ? 3.480 -8.730 -5.401 1.00 89.38 93 ALA A C 1
ATOM 668 O O . ALA A 1 93 ? 2.353 -8.794 -4.909 1.00 89.38 93 ALA A O 1
ATOM 669 N N . LEU A 1 94 ? 4.561 -9.140 -4.726 1.00 88.94 94 LEU A N 1
ATOM 670 C CA . LEU A 1 94 ? 4.510 -9.740 -3.391 1.00 88.94 94 LEU A CA 1
ATOM 671 C C . LEU A 1 94 ? 3.852 -8.808 -2.363 1.00 88.94 94 LEU A C 1
ATOM 673 O O . LEU A 1 94 ? 2.960 -9.235 -1.625 1.00 88.94 94 LEU A O 1
ATOM 677 N N . TRP A 1 95 ? 4.274 -7.540 -2.307 1.00 89.12 95 TRP A N 1
ATOM 678 C CA . TRP A 1 95 ? 3.727 -6.574 -1.350 1.00 89.12 95 TRP A CA 1
ATOM 679 C C . TRP A 1 95 ? 2.286 -6.180 -1.681 1.00 89.12 95 TRP A C 1
ATOM 681 O O . TRP A 1 95 ? 1.482 -6.030 -0.761 1.00 89.12 95 TRP A O 1
ATOM 691 N N . ALA A 1 96 ? 1.924 -6.086 -2.964 1.00 88.94 96 ALA A N 1
ATOM 692 C CA . ALA A 1 96 ? 0.548 -5.8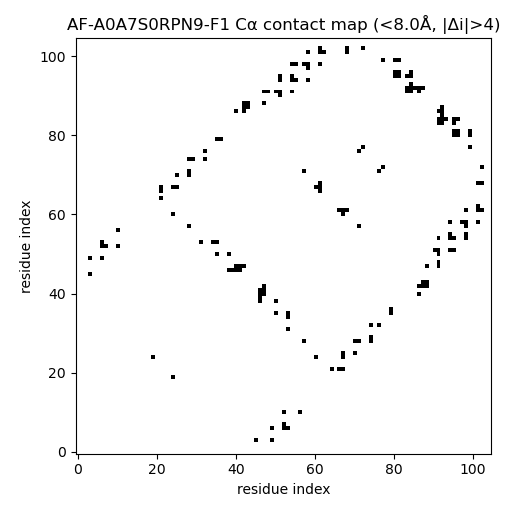37 -3.386 1.00 88.94 96 ALA A CA 1
ATOM 693 C C . ALA A 1 96 ? -0.394 -6.983 -2.980 1.00 88.94 96 ALA A C 1
ATOM 695 O O . ALA A 1 96 ? -1.459 -6.730 -2.413 1.00 88.94 96 ALA A O 1
ATOM 696 N N . VAL A 1 97 ? 0.014 -8.240 -3.204 1.00 89.50 97 VAL A N 1
ATOM 697 C CA . VAL A 1 97 ? -0.749 -9.427 -2.777 1.00 89.50 97 VAL A CA 1
ATOM 698 C C . VAL A 1 97 ? -0.908 -9.448 -1.263 1.00 89.50 97 VAL A C 1
ATOM 700 O O . VAL A 1 97 ? -2.009 -9.673 -0.767 1.00 89.50 97 VAL A O 1
ATOM 703 N N . ARG A 1 98 ? 0.176 -9.201 -0.521 1.00 88.06 98 ARG A N 1
ATOM 704 C CA . ARG A 1 98 ? 0.149 -9.219 0.943 1.00 88.06 98 ARG A CA 1
ATOM 705 C C . ARG A 1 98 ? -0.786 -8.153 1.505 1.00 88.06 98 ARG A C 1
ATOM 707 O O . ARG A 1 98 ? -1.621 -8.476 2.338 1.00 88.06 98 ARG A O 1
ATOM 714 N N . LEU A 1 99 ? -0.709 -6.924 0.998 1.00 86.69 99 LEU A N 1
ATOM 715 C CA . LEU A 1 99 ? -1.603 -5.848 1.418 1.00 86.69 99 LEU A CA 1
ATOM 716 C C . LEU A 1 99 ? -3.070 -6.172 1.100 1.00 86.69 99 LEU A C 1
ATOM 718 O O . LEU A 1 99 ? -3.930 -5.967 1.951 1.00 86.69 99 LEU A O 1
ATOM 722 N N . LEU A 1 100 ? -3.356 -6.721 -0.089 1.00 88.69 100 LEU A N 1
ATOM 723 C CA . LEU A 1 100 ? -4.702 -7.182 -0.450 1.00 88.69 100 LEU A CA 1
ATOM 724 C C . LEU A 1 100 ? -5.209 -8.289 0.480 1.00 88.69 100 LEU A C 1
ATOM 726 O O . LEU A 1 100 ? -6.376 -8.272 0.859 1.00 88.69 100 LEU A O 1
ATOM 730 N N . ALA A 1 101 ? -4.345 -9.230 0.856 1.00 87.06 101 ALA A N 1
ATOM 731 C CA . ALA A 1 101 ? -4.688 -10.280 1.803 1.00 87.06 101 ALA A CA 1
ATOM 732 C C . ALA A 1 101 ? -4.982 -9.707 3.196 1.00 87.06 101 ALA A C 1
ATOM 734 O O . ALA A 1 101 ? -5.971 -10.108 3.798 1.00 87.06 101 ALA A O 1
ATOM 735 N N . THR A 1 102 ? -4.193 -8.740 3.681 1.00 85.25 102 THR A N 1
ATOM 736 C CA . THR A 1 102 ? -4.424 -8.105 4.989 1.00 85.25 102 THR A CA 1
ATOM 737 C C . THR A 1 102 ? -5.734 -7.315 5.023 1.00 85.25 102 THR A C 1
ATOM 739 O O . THR A 1 102 ? -6.456 -7.396 6.007 1.00 85.25 102 THR A O 1
ATOM 742 N N . VAL A 1 103 ? -6.089 -6.578 3.961 1.00 83.75 103 VAL A N 1
ATOM 743 C CA . VAL A 1 103 ? -7.369 -5.834 3.929 1.00 83.75 103 VAL A CA 1
ATOM 744 C C . VAL A 1 103 ? -8.594 -6.727 3.696 1.00 83.75 103 VAL A C 1
ATOM 746 O O . VAL A 1 103 ? -9.718 -6.268 3.887 1.00 83.75 103 VAL A O 1
ATOM 749 N N . ALA A 1 104 ? -8.392 -7.971 3.249 1.00 79.94 104 ALA A N 1
ATOM 750 C CA . ALA A 1 104 ? -9.448 -8.960 3.037 1.00 79.94 104 ALA A CA 1
ATOM 751 C C . ALA A 1 104 ? -9.613 -9.955 4.204 1.00 79.94 104 ALA A C 1
ATOM 753 O O . ALA A 1 104 ? -10.575 -10.728 4.185 1.00 79.94 104 ALA A O 1
ATOM 754 N N . ALA A 1 105 ? -8.679 -9.966 5.161 1.00 74.50 105 ALA A N 1
ATOM 755 C CA . ALA A 1 105 ? -8.684 -10.819 6.353 1.00 74.50 105 ALA A CA 1
ATOM 756 C C . ALA A 1 105 ? -9.558 -10.233 7.471 1.00 74.50 105 ALA A C 1
ATOM 758 O O . ALA A 1 105 ? -10.218 -11.046 8.159 1.00 74.50 105 ALA A O 1
#

InterPro domains:
  IPR011989 Armadillo-like helical [G3DSA:1.25.10.10] (1-105)
  IPR016024 Armadillo-type fold [SSF48371] (10-104)

Nearest PDB structures (foldseek):
  1wa5-assembly1_B  TM=8.462E-01  e=8.819E-03  Saccharomyces cerevisiae
  6wx8-assembly1_A  TM=8.504E-01  e=1.086E-02  Homo sapiens
  3j9t-assembly1_P  TM=6.779E-01  e=3.775E-02  Saccharomyces cerevisiae
  7tms-assembly1_P  TM=8.012E-01  e=3.344E-01  Saccharomyces cerevisiae
  3au3-assembly1_A  TM=6.175E-01  e=8.085E-01  Homo sapiens

Mean predicted aligned error: 8.06 Å